Protein AF-A0A0V7ZP20-F1 (afdb_monomer)

Solvent-accessible surface area (backbone atoms only — not comparable to full-atom values): 5216 Å² total; per-residue (Å²): 133,90,61,70,44,78,46,79,35,80,49,76,57,73,99,62,81,49,85,41,78,48,78,47,82,36,44,59,69,56,49,53,51,51,49,50,54,14,53,71,40,75,40,52,61,54,58,42,51,51,50,55,53,38,55,75,70,66,53,75,74,54,85,77,47,47,61,56,49,52,37,45,49,51,48,50,53,54,53,48,52,54,52,54,66,74,76,108

Radius of gyration: 15.58 Å; Cα contacts (8 Å, |Δi|>4): 71; chains: 1; bounding box: 44×21×53 Å

InterPro domains:
  IPR010985 Ribbon-helix-helix [SSF47598] (17-81)
  IPR053842 Mobilization protein NikA-like [PF21983] (18-56)

Foldseek 3Di:
DFDWDWDWAWDADDPPGDTDIDIDIDTPVVVVVLCVLCVQLVHDSNLSVVLVVCVVVVNDDDPVCVSSVVSNVVSVVVVVVVVVVVVD

Sequence (88 aa):
MFTQELIFISYELGINMKESRLSIRVSSEELEFIKKSAADAGMTLADYCLSAIRDKQGFKPEAYDNISLHQRIKVLEEKFEILSKQLG

Mean predicted aligned error: 12.39 Å

Structure (mmCIF, N/CA/C/O backbone):
data_AF-A0A0V7ZP20-F1
#
_entry.id   AF-A0A0V7ZP20-F1
#
loop_
_atom_site.group_PDB
_atom_site.id
_atom_site.type_symbol
_atom_site.label_atom_id
_atom_site.label_alt_id
_atom_site.label_comp_id
_atom_site.label_asym_id
_atom_site.label_entity_id
_atom_site.label_seq_id
_atom_site.pdbx_PDB_ins_code
_atom_site.Cartn_x
_atom_site.Cartn_y
_atom_site.Cartn_z
_atom_site.occupancy
_atom_site.B_iso_or_equiv
_atom_site.auth_seq_id
_atom_site.auth_comp_id
_atom_site.auth_asym_id
_atom_site.auth_atom_id
_atom_site.pdbx_PDB_model_num
ATOM 1 N N . MET A 1 1 ? -27.429 -0.283 -3.191 1.00 46.66 1 MET A N 1
ATOM 2 C CA . MET A 1 1 ? -26.867 0.106 -4.503 1.00 46.66 1 MET A CA 1
ATOM 3 C C . MET A 1 1 ? -25.363 -0.082 -4.369 1.00 46.66 1 MET A C 1
ATOM 5 O O . MET A 1 1 ? -24.787 0.595 -3.535 1.00 46.66 1 MET A O 1
ATOM 9 N N . PHE A 1 2 ? -24.753 -1.074 -5.027 1.00 44.88 2 PHE A N 1
ATOM 10 C CA . PHE A 1 2 ? -23.305 -1.305 -4.909 1.00 44.88 2 PHE A CA 1
ATOM 11 C C . PHE A 1 2 ? -22.584 -0.364 -5.875 1.00 44.88 2 PHE A C 1
ATOM 13 O O . PHE A 1 2 ? -22.591 -0.596 -7.083 1.00 44.88 2 PHE A O 1
ATOM 20 N N . THR A 1 3 ? -22.031 0.731 -5.361 1.00 54.66 3 THR A N 1
ATOM 21 C CA . THR A 1 3 ? -21.185 1.643 -6.132 1.00 54.66 3 THR A CA 1
ATOM 22 C C . THR A 1 3 ? -19.799 1.027 -6.261 1.00 54.66 3 THR A C 1
ATOM 24 O O . THR A 1 3 ? -19.130 0.743 -5.270 1.00 54.66 3 THR A O 1
ATOM 27 N N . GLN A 1 4 ? -19.404 0.746 -7.499 1.00 50.34 4 GLN A N 1
ATOM 28 C CA . GLN A 1 4 ? -18.070 0.263 -7.830 1.00 50.34 4 GLN A CA 1
ATOM 29 C C . GLN A 1 4 ? -17.274 1.422 -8.420 1.00 50.34 4 GLN A C 1
ATOM 31 O O . GLN A 1 4 ? -17.741 2.087 -9.344 1.00 50.34 4 GLN A O 1
ATOM 36 N N . GLU A 1 5 ? -16.076 1.642 -7.898 1.00 62.59 5 GLU A N 1
ATOM 37 C CA . GLU A 1 5 ? -15.148 2.665 -8.359 1.00 62.59 5 GLU A CA 1
ATOM 38 C C . GLU A 1 5 ? -14.006 2.025 -9.154 1.00 62.59 5 GLU A C 1
ATOM 40 O O . GLU A 1 5 ? -13.615 0.877 -8.917 1.00 62.59 5 GLU A O 1
ATOM 45 N N . LEU A 1 6 ? -13.507 2.761 -10.150 1.00 61.09 6 LEU A N 1
ATOM 46 C CA . LEU A 1 6 ? -12.427 2.326 -11.032 1.00 61.09 6 LEU A CA 1
ATOM 47 C C . LEU A 1 6 ? -11.143 3.070 -10.675 1.00 61.09 6 LEU A C 1
ATOM 49 O O . LEU A 1 6 ? -11.085 4.295 -10.762 1.00 61.09 6 LEU A O 1
ATOM 53 N N . ILE A 1 7 ? -10.101 2.320 -10.327 1.00 65.75 7 ILE A N 1
ATOM 54 C CA . ILE A 1 7 ? -8.744 2.851 -10.182 1.00 65.75 7 ILE A CA 1
ATOM 55 C C . ILE A 1 7 ? -8.011 2.628 -11.501 1.00 65.75 7 ILE A C 1
ATOM 57 O O . ILE A 1 7 ? -7.928 1.490 -11.965 1.00 65.75 7 ILE A O 1
ATOM 61 N N . PHE A 1 8 ? -7.469 3.699 -12.083 1.00 63.03 8 PHE A N 1
ATOM 62 C CA . PHE A 1 8 ? -6.595 3.631 -13.252 1.00 63.03 8 PHE A CA 1
ATOM 63 C C . PHE A 1 8 ? -5.141 3.760 -12.819 1.00 63.03 8 PHE A C 1
ATOM 65 O O . PHE A 1 8 ? -4.768 4.730 -12.162 1.00 63.03 8 PHE A O 1
ATOM 72 N N 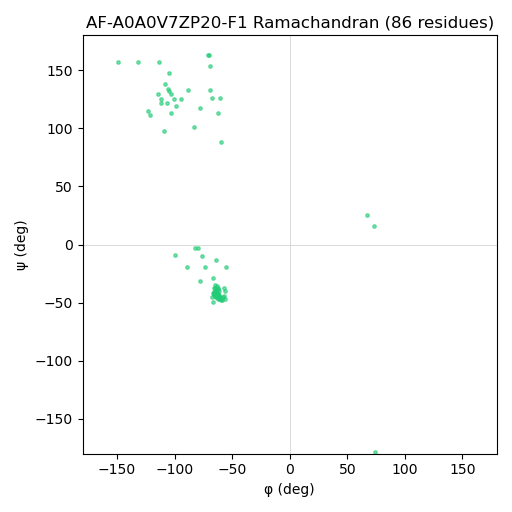. ILE A 1 9 ? -4.324 2.789 -13.210 1.00 64.44 9 ILE A N 1
AT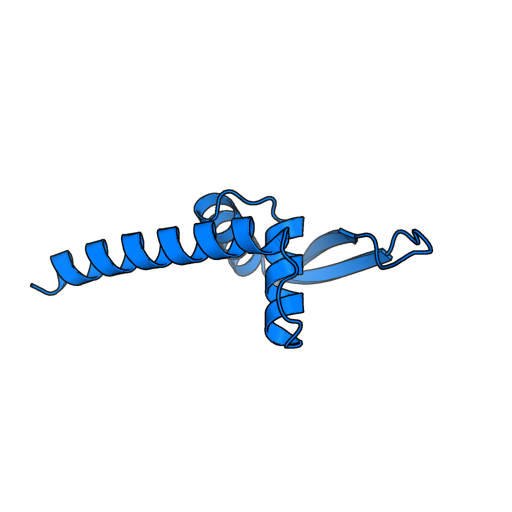OM 73 C CA . ILE A 1 9 ? -2.891 2.770 -12.924 1.00 64.44 9 ILE A CA 1
ATOM 74 C C . ILE A 1 9 ? -2.153 2.723 -14.259 1.00 64.44 9 ILE A C 1
ATOM 76 O O . ILE A 1 9 ? -2.242 1.717 -14.966 1.00 64.44 9 ILE A O 1
ATOM 80 N N . SER A 1 10 ? -1.453 3.805 -14.603 1.00 60.88 10 SER A N 1
ATOM 81 C CA . SER A 1 10 ? -0.478 3.827 -15.701 1.00 60.88 10 SER A CA 1
ATOM 82 C C . SER A 1 10 ? 0.888 3.405 -15.160 1.00 60.88 10 SER A C 1
ATOM 84 O O . SER A 1 10 ? 1.306 3.895 -14.113 1.00 60.88 10 SER A O 1
ATOM 86 N N . TYR A 1 11 ? 1.578 2.501 -15.853 1.00 59.75 11 TYR A N 1
ATOM 87 C CA . TYR A 1 11 ? 2.926 2.062 -15.486 1.00 59.75 11 TYR A CA 1
ATOM 88 C C . TYR A 1 11 ? 3.753 1.662 -16.714 1.00 59.75 11 TYR A C 1
ATOM 90 O O . TYR A 1 11 ? 3.205 1.316 -17.766 1.00 59.75 11 TYR A O 1
ATOM 98 N N . GLU A 1 12 ? 5.077 1.707 -16.564 1.00 54.81 12 GLU A N 1
ATOM 99 C CA . GLU A 1 12 ? 6.050 1.348 -17.598 1.00 54.81 12 GLU A CA 1
ATOM 100 C C . GLU A 1 12 ? 6.695 -0.010 -17.275 1.00 54.81 12 GLU A C 1
ATOM 102 O O . GLU A 1 12 ? 7.085 -0.274 -16.136 1.00 54.81 12 GLU A O 1
ATOM 107 N N . LEU A 1 13 ? 6.795 -0.892 -18.275 1.00 50.91 13 LEU A N 1
ATOM 108 C CA . LEU A 1 13 ? 7.437 -2.207 -18.169 1.00 50.91 13 LEU A CA 1
ATOM 109 C C . LEU A 1 13 ? 8.560 -2.345 -19.210 1.00 50.91 13 LEU A C 1
ATOM 111 O O . LEU A 1 13 ? 8.284 -2.449 -20.404 1.00 50.91 13 LEU A O 1
ATOM 115 N N . GLY A 1 14 ? 9.812 -2.456 -18.754 1.00 47.09 14 GLY A N 1
ATOM 116 C CA . GLY A 1 14 ? 10.957 -2.900 -19.566 1.00 47.09 14 GLY A CA 1
ATOM 117 C C . GLY A 1 14 ? 11.519 -1.898 -20.593 1.00 47.09 14 GLY A C 1
ATOM 118 O O . GLY A 1 14 ? 11.067 -0.766 -20.714 1.00 47.09 14 GLY A O 1
ATOM 119 N N . ILE A 1 15 ? 12.539 -2.346 -21.347 1.00 47.25 15 ILE A N 1
ATOM 120 C CA . ILE A 1 15 ? 13.394 -1.545 -22.266 1.00 47.25 15 ILE A CA 1
ATOM 121 C C . ILE A 1 15 ? 12.616 -0.945 -23.463 1.00 47.25 15 ILE A C 1
ATOM 123 O O . ILE A 1 15 ? 13.094 -0.031 -24.127 1.00 47.25 15 ILE A O 1
ATOM 127 N N . ASN A 1 16 ? 11.389 -1.406 -23.716 1.00 45.66 16 ASN A N 1
ATOM 128 C CA . ASN A 1 16 ? 10.454 -0.774 -24.647 1.00 45.66 16 ASN A CA 1
ATOM 129 C C . ASN A 1 16 ? 9.324 -0.133 -23.835 1.00 45.66 16 ASN A C 1
ATOM 131 O O . ASN A 1 16 ? 8.385 -0.828 -23.454 1.00 45.66 16 ASN A O 1
ATOM 135 N N . MET A 1 17 ? 9.420 1.176 -23.584 1.00 48.28 17 MET A N 1
ATOM 136 C CA . MET A 1 17 ? 8.435 1.968 -22.836 1.00 48.28 17 MET A CA 1
ATOM 137 C C . MET A 1 17 ? 7.060 1.915 -23.525 1.00 48.28 17 MET A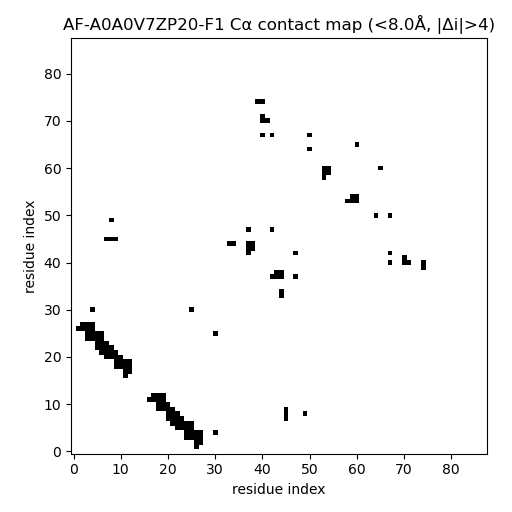 C 1
ATOM 139 O O . MET A 1 17 ? 6.737 2.733 -24.385 1.00 48.28 17 MET A O 1
ATOM 143 N N . LYS A 1 18 ? 6.244 0.915 -23.183 1.00 52.47 18 LYS A N 1
ATOM 144 C CA . LYS A 1 18 ? 4.820 0.867 -23.519 1.00 52.47 18 LYS A CA 1
ATOM 145 C C . LYS A 1 18 ? 4.027 1.227 -22.275 1.00 52.47 18 LYS A C 1
ATOM 147 O O . LYS A 1 18 ? 4.008 0.460 -21.314 1.00 52.47 18 LYS A O 1
ATOM 152 N N . GLU A 1 19 ? 3.356 2.374 -22.324 1.00 57.97 19 GLU A N 1
ATOM 153 C CA . GLU A 1 19 ? 2.429 2.786 -21.275 1.00 57.97 19 GLU A CA 1
ATOM 154 C C . GLU A 1 19 ? 1.286 1.765 -21.202 1.00 57.97 19 GLU A C 1
ATOM 156 O O . GLU A 1 19 ? 0.511 1.591 -22.146 1.00 57.97 19 GLU A O 1
ATOM 161 N N . SER A 1 20 ? 1.222 1.038 -20.090 1.00 64.06 20 SER A N 1
ATOM 162 C CA . SER A 1 20 ? 0.193 0.032 -19.843 1.00 64.06 20 SER A CA 1
ATOM 163 C C . SER A 1 20 ? -0.765 0.546 -18.781 1.00 64.06 20 SER A C 1
ATOM 165 O O . SER A 1 20 ? -0.343 1.137 -17.789 1.00 64.06 20 SER A O 1
ATOM 167 N N . ARG A 1 21 ? -2.068 0.325 -18.989 1.00 68.62 21 ARG A N 1
ATOM 168 C CA . ARG A 1 21 ? -3.124 0.751 -18.065 1.00 68.62 21 ARG A CA 1
ATOM 169 C C . ARG A 1 21 ? -3.789 -0.451 -17.418 1.00 68.62 21 ARG A C 1
ATOM 171 O O . ARG A 1 21 ? -4.308 -1.318 -18.119 1.00 68.62 21 ARG A O 1
ATOM 178 N N . LEU A 1 22 ? -3.819 -0.474 -16.090 1.00 74.56 22 LEU A N 1
ATOM 179 C CA . LEU A 1 22 ? -4.600 -1.430 -15.310 1.00 74.56 22 LEU A CA 1
ATOM 180 C C . LEU A 1 22 ? -5.834 -0.729 -14.740 1.00 74.56 22 LEU A C 1
ATOM 182 O O . LEU A 1 22 ? -5.721 0.361 -14.179 1.00 74.56 22 LEU A O 1
ATOM 186 N N . SER A 1 23 ? -7.000 -1.360 -14.889 1.00 77.56 23 SER A N 1
ATOM 187 C CA . SER A 1 23 ? -8.243 -0.911 -14.259 1.00 77.56 23 SER A CA 1
ATOM 188 C C . SER A 1 23 ? -8.665 -1.913 -13.192 1.00 77.56 23 SER A C 1
ATOM 190 O O . SER A 1 23 ? -8.834 -3.098 -13.478 1.00 77.56 23 SER A O 1
ATOM 192 N N . ILE A 1 24 ? -8.801 -1.441 -11.955 1.00 80.44 24 ILE A N 1
ATOM 193 C CA . ILE A 1 24 ? -9.217 -2.263 -10.816 1.00 80.44 24 ILE A CA 1
ATOM 194 C C . ILE A 1 24 ? -10.565 -1.751 -10.342 1.00 80.44 24 ILE A C 1
ATOM 196 O O . ILE A 1 24 ? -10.749 -0.552 -10.137 1.00 80.44 24 ILE A O 1
ATOM 200 N N . ARG A 1 25 ? -11.505 -2.678 -10.192 1.00 84.06 25 ARG A N 1
ATOM 201 C CA . ARG A 1 25 ? -12.850 -2.406 -9.712 1.00 84.06 25 ARG A CA 1
ATOM 202 C C . ARG A 1 25 ? -12.915 -2.744 -8.231 1.00 84.06 25 ARG A C 1
ATOM 204 O O . ARG A 1 25 ? -12.708 -3.898 -7.868 1.00 84.06 25 ARG A O 1
ATOM 211 N N . VAL A 1 26 ? -13.211 -1.746 -7.416 1.00 83.31 26 VAL A N 1
ATOM 212 C CA . VAL A 1 26 ? -13.305 -1.863 -5.956 1.00 83.31 26 VAL A CA 1
ATOM 213 C C . VAL A 1 26 ? -14.594 -1.214 -5.472 1.00 83.31 26 VAL A C 1
ATOM 215 O O . VAL A 1 26 ? -15.171 -0.377 -6.168 1.00 83.31 26 VAL A O 1
ATOM 218 N N . SER A 1 27 ? -15.082 -1.607 -4.303 1.00 86.81 27 SER A N 1
ATOM 219 C CA . SER A 1 27 ? -16.123 -0.846 -3.611 1.00 86.81 27 SER A CA 1
ATOM 220 C C . SER A 1 27 ? -15.573 0.484 -3.086 1.00 86.81 27 SER A C 1
ATOM 222 O O . SER A 1 27 ? -14.360 0.666 -2.957 1.00 86.81 27 SER A O 1
ATOM 224 N N . SER A 1 28 ? -16.466 1.418 -2.759 1.00 82.81 28 SER A N 1
ATOM 225 C CA . SER A 1 28 ? -16.065 2.710 -2.192 1.00 82.81 28 SER A CA 1
ATOM 226 C C . SER A 1 28 ? -15.351 2.580 -0.844 1.00 82.81 28 SER A C 1
ATOM 228 O O . SER A 1 28 ? -14.352 3.256 -0.615 1.00 82.81 28 SER A O 1
ATOM 230 N N . GLU A 1 29 ? -15.791 1.653 0.009 1.00 87.38 29 GLU A N 1
ATOM 231 C CA . GLU A 1 29 ? -15.142 1.374 1.298 1.00 87.38 29 GLU A CA 1
ATOM 232 C C . GLU A 1 29 ? -13.711 0.843 1.106 1.00 87.38 29 GLU A C 1
ATOM 234 O O . GLU A 1 29 ? -12.771 1.289 1.768 1.00 87.38 29 GLU A O 1
ATOM 239 N N . GLU A 1 30 ? -13.515 -0.066 0.145 1.00 85.31 30 GLU A N 1
ATOM 240 C CA . GLU A 1 30 ? -12.186 -0.572 -0.208 1.00 85.31 30 GLU A CA 1
ATOM 241 C C . GLU A 1 30 ? -11.301 0.533 -0.794 1.00 85.31 30 GLU A C 1
ATOM 243 O O . GLU A 1 30 ? -10.120 0.614 -0.457 1.00 85.31 30 GLU A O 1
ATOM 248 N N . LEU A 1 31 ? -11.849 1.417 -1.635 1.00 86.44 31 LEU A N 1
ATOM 249 C CA . LEU A 1 31 ? -11.089 2.532 -2.196 1.00 86.44 31 LEU A CA 1
ATOM 250 C C . LEU A 1 31 ? -10.583 3.480 -1.104 1.00 86.44 31 LEU A C 1
ATOM 252 O O . LEU A 1 31 ? -9.421 3.892 -1.142 1.00 86.44 31 LEU A O 1
ATOM 256 N N . GLU A 1 32 ? -11.431 3.835 -0.138 1.00 87.50 32 GLU A N 1
ATOM 257 C CA . GLU A 1 32 ? -11.036 4.674 0.998 1.00 87.50 32 GLU A CA 1
ATOM 258 C C . GLU A 1 32 ? -9.951 4.003 1.842 1.00 87.50 32 GLU A C 1
ATOM 260 O O . GLU A 1 32 ? -8.954 4.642 2.196 1.00 87.50 32 GLU A O 1
ATOM 265 N N . PHE A 1 33 ? -10.089 2.701 2.096 1.00 88.06 33 PHE A N 1
ATOM 266 C CA . PHE A 1 33 ? -9.084 1.926 2.816 1.00 88.06 33 PHE A CA 1
ATOM 267 C C . PHE A 1 33 ? -7.726 1.916 2.096 1.00 88.06 33 PHE A C 1
ATOM 269 O O . PHE A 1 33 ? -6.685 2.140 2.723 1.00 88.06 33 PHE A O 1
ATOM 276 N N . ILE A 1 34 ? -7.718 1.698 0.778 1.00 85.38 34 ILE A N 1
ATOM 277 C CA . ILE A 1 34 ? -6.486 1.678 -0.023 1.00 85.38 34 ILE A CA 1
ATOM 278 C C . ILE A 1 34 ? -5.845 3.071 -0.041 1.00 85.38 34 ILE A C 1
ATOM 280 O O . ILE A 1 34 ? -4.639 3.184 0.173 1.00 85.38 34 ILE A O 1
A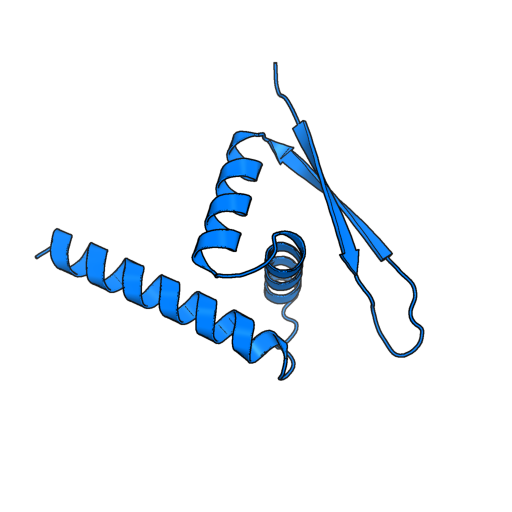TOM 284 N N . LYS A 1 35 ? -6.631 4.141 -0.225 1.00 86.81 35 LYS A N 1
ATOM 285 C CA . LYS A 1 35 ? -6.130 5.528 -0.182 1.00 86.81 35 LYS A CA 1
ATOM 286 C C . LYS A 1 35 ? -5.472 5.852 1.155 1.00 86.81 35 LYS A C 1
ATOM 288 O O . LYS A 1 35 ? -4.380 6.415 1.172 1.00 86.81 35 LYS A O 1
ATOM 293 N N . LYS A 1 36 ? -6.105 5.465 2.264 1.00 89.25 36 LYS A N 1
ATOM 294 C CA . LYS A 1 36 ? -5.541 5.648 3.605 1.00 89.25 36 LYS A CA 1
ATOM 295 C C . LYS A 1 36 ? -4.242 4.865 3.774 1.00 89.25 36 LYS A C 1
ATOM 297 O O . LYS A 1 36 ? -3.263 5.413 4.258 1.00 89.25 36 LYS A O 1
ATOM 302 N N . SER A 1 37 ? -4.209 3.615 3.320 1.00 85.62 37 SER A N 1
ATOM 303 C CA . SER A 1 37 ? -3.018 2.765 3.418 1.00 85.62 37 SER A CA 1
ATOM 304 C C . SER A 1 37 ? -1.844 3.293 2.587 1.00 85.62 37 SER A C 1
ATOM 306 O O . SER A 1 37 ? -0.703 3.236 3.041 1.00 85.62 37 SER A O 1
ATOM 308 N N . ALA A 1 38 ? -2.115 3.845 1.401 1.00 83.94 38 ALA A N 1
ATOM 309 C CA . ALA A 1 38 ? -1.109 4.507 0.575 1.00 83.94 38 ALA A CA 1
ATOM 310 C C . ALA A 1 38 ? -0.566 5.777 1.253 1.00 83.94 38 ALA A C 1
ATOM 312 O O . ALA A 1 38 ? 0.646 5.974 1.294 1.00 83.94 38 ALA A O 1
ATOM 313 N N . ALA A 1 39 ? -1.448 6.592 1.845 1.00 84.50 39 ALA A N 1
ATOM 314 C CA . ALA A 1 39 ? -1.064 7.795 2.581 1.00 84.50 39 ALA A CA 1
ATOM 315 C C . ALA A 1 39 ? -0.232 7.477 3.835 1.00 84.50 39 ALA A C 1
ATOM 317 O O . ALA A 1 39 ? 0.811 8.096 4.031 1.00 84.50 39 ALA A O 1
ATOM 318 N N . ASP A 1 40 ? -0.642 6.482 4.631 1.00 81.69 40 ASP A N 1
ATOM 319 C CA . ASP A 1 40 ? 0.117 5.987 5.789 1.00 81.69 40 ASP A CA 1
ATOM 320 C C . ASP A 1 40 ? 1.530 5.554 5.364 1.00 81.69 40 ASP A C 1
ATOM 322 O O . ASP A 1 40 ? 2.505 5.820 6.058 1.00 81.69 40 ASP A O 1
ATOM 326 N N . ALA A 1 41 ? 1.646 4.911 4.197 1.00 75.25 41 ALA A N 1
ATOM 327 C CA . ALA A 1 41 ? 2.910 4.448 3.637 1.00 75.25 41 ALA A CA 1
ATOM 328 C C . ALA A 1 41 ? 3.736 5.552 2.948 1.00 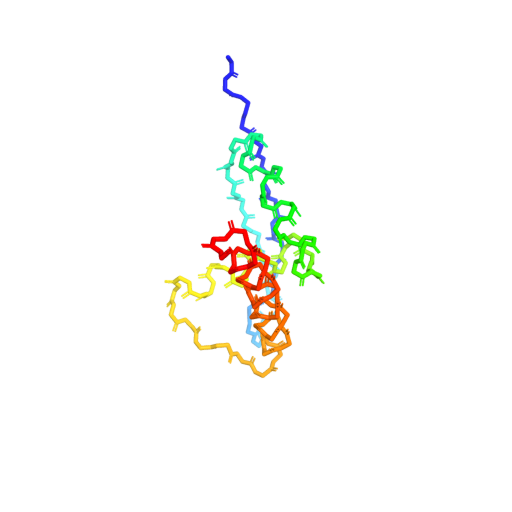75.25 41 ALA A C 1
ATOM 330 O O . ALA A 1 41 ? 4.836 5.269 2.482 1.00 75.25 41 ALA A O 1
ATOM 331 N N . GLY A 1 42 ? 3.232 6.790 2.861 1.00 81.00 42 GLY A N 1
ATOM 332 C CA . GLY A 1 42 ? 3.905 7.895 2.171 1.00 81.00 42 GLY A CA 1
ATOM 333 C C . GLY A 1 42 ? 4.008 7.713 0.653 1.00 81.00 42 GLY A C 1
ATOM 334 O O . GLY A 1 42 ? 4.913 8.266 0.032 1.00 81.00 42 GLY A O 1
ATOM 335 N N . MET A 1 43 ? 3.105 6.929 0.055 1.00 79.06 43 MET A N 1
ATOM 336 C CA . MET A 1 43 ? 3.126 6.558 -1.361 1.00 79.06 43 MET A CA 1
ATOM 337 C C . MET A 1 43 ? 1.957 7.152 -2.127 1.00 79.06 43 MET A C 1
ATOM 339 O O . MET A 1 43 ? 0.882 7.413 -1.583 1.00 79.06 43 MET A O 1
ATOM 343 N N . THR A 1 44 ? 2.136 7.286 -3.440 1.00 83.50 44 THR A N 1
ATOM 344 C CA . THR A 1 44 ? 0.995 7.519 -4.319 1.00 83.50 44 THR A CA 1
ATOM 345 C C . THR A 1 44 ? 0.118 6.266 -4.380 1.00 83.50 44 THR A C 1
ATOM 347 O O . THR A 1 44 ? 0.585 5.138 -4.208 1.00 83.50 44 THR A O 1
ATOM 350 N N . LEU A 1 45 ? -1.175 6.454 -4.654 1.00 83.00 45 LEU A N 1
ATOM 351 C CA . LEU A 1 45 ? -2.118 5.344 -4.817 1.00 83.00 45 LEU A CA 1
ATOM 352 C C . LEU A 1 45 ? -1.669 4.361 -5.913 1.00 83.00 45 LEU A C 1
ATOM 354 O O . LEU A 1 45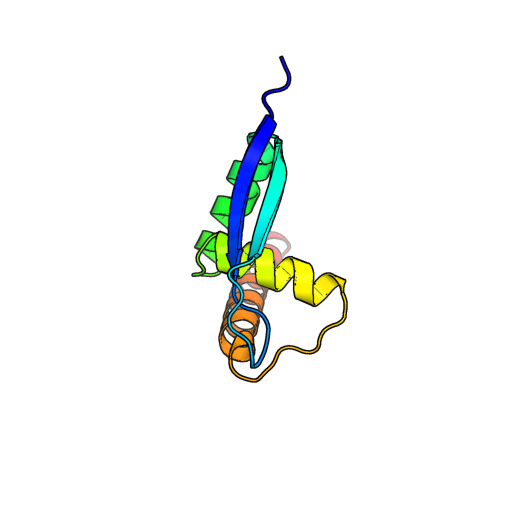 ? -1.851 3.154 -5.773 1.00 83.00 45 LEU A O 1
ATOM 358 N N . ALA A 1 46 ? -1.083 4.879 -6.996 1.00 79.69 46 ALA A N 1
ATOM 359 C CA . ALA A 1 46 ? -0.584 4.073 -8.103 1.00 79.69 46 ALA A CA 1
ATOM 360 C C . ALA A 1 46 ? 0.601 3.200 -7.667 1.00 79.69 46 ALA A C 1
ATOM 362 O O . ALA A 1 46 ? 0.554 1.986 -7.862 1.00 79.69 46 ALA A O 1
ATOM 363 N N . ASP A 1 47 ? 1.603 3.788 -7.010 1.00 77.25 47 ASP A N 1
ATOM 364 C CA . ASP A 1 47 ? 2.798 3.065 -6.553 1.00 77.25 47 ASP A CA 1
ATOM 365 C C . ASP A 1 47 ? 2.452 2.014 -5.501 1.00 77.25 47 ASP A C 1
ATOM 367 O O . ASP A 1 47 ? 2.928 0.881 -5.566 1.00 77.25 47 ASP A O 1
ATOM 371 N N . TYR A 1 48 ? 1.560 2.358 -4.568 1.00 83.50 48 TYR A N 1
ATOM 372 C CA . TYR A 1 48 ? 1.083 1.433 -3.546 1.00 83.50 48 TYR A CA 1
ATOM 373 C C . TYR A 1 48 ? 0.401 0.207 -4.169 1.00 83.50 48 TYR A C 1
ATOM 375 O O . TYR A 1 48 ? 0.718 -0.934 -3.826 1.00 83.50 48 TYR A O 1
ATOM 383 N N . CYS A 1 49 ? -0.499 0.426 -5.131 1.00 83.12 49 CYS A N 1
ATOM 384 C CA . CYS A 1 49 ? -1.185 -0.658 -5.829 1.00 83.12 49 CYS A CA 1
ATOM 385 C C . CYS A 1 49 ? -0.228 -1.504 -6.681 1.00 83.12 49 CYS A C 1
ATOM 387 O O . CYS A 1 49 ? -0.325 -2.731 -6.666 1.00 83.12 49 CYS A O 1
ATOM 389 N N . LEU A 1 50 ? 0.711 -0.884 -7.402 1.00 79.88 50 LEU A N 1
ATOM 390 C CA . LEU A 1 50 ? 1.709 -1.609 -8.197 1.00 79.88 50 LEU A CA 1
ATOM 391 C C . LEU A 1 50 ? 2.619 -2.460 -7.312 1.00 79.88 50 LEU A C 1
ATOM 393 O O . LEU A 1 50 ? 2.843 -3.628 -7.623 1.00 79.88 50 LEU A O 1
ATOM 397 N N . SER A 1 51 ? 3.090 -1.901 -6.196 1.00 76.81 51 SER A N 1
ATOM 398 C CA . SER A 1 51 ? 3.899 -2.612 -5.205 1.00 76.81 51 SER A CA 1
ATOM 399 C C . SER A 1 51 ? 3.144 -3.825 -4.651 1.00 76.81 51 SER A C 1
ATOM 401 O O . SER A 1 51 ? 3.661 -4.938 -4.687 1.00 76.81 51 SER A O 1
ATOM 403 N N . ALA A 1 52 ? 1.876 -3.662 -4.261 1.00 79.00 52 ALA A N 1
ATOM 404 C CA . ALA A 1 52 ? 1.054 -4.766 -3.763 1.00 79.00 52 ALA A CA 1
ATOM 405 C C . ALA A 1 52 ? 0.827 -5.882 -4.805 1.00 79.00 52 ALA A C 1
ATOM 407 O O . ALA A 1 52 ? 0.825 -7.067 -4.458 1.00 79.00 52 ALA A O 1
ATOM 408 N N . ILE A 1 53 ? 0.651 -5.528 -6.084 1.00 79.25 53 ILE A N 1
ATOM 409 C CA . ILE A 1 53 ? 0.510 -6.501 -7.180 1.00 79.25 53 ILE A CA 1
ATOM 410 C C . ILE A 1 53 ? 1.825 -7.259 -7.401 1.00 79.25 53 ILE A C 1
ATOM 412 O O . ILE A 1 53 ? 1.807 -8.487 -7.512 1.00 79.25 53 ILE A O 1
ATOM 416 N N . ARG A 1 54 ? 2.959 -6.548 -7.428 1.00 74.38 54 ARG A N 1
ATOM 417 C CA . ARG A 1 54 ? 4.298 -7.139 -7.588 1.00 74.38 54 ARG A CA 1
ATOM 418 C C . ARG A 1 54 ? 4.632 -8.099 -6.447 1.00 74.38 54 ARG A C 1
ATOM 420 O O . ARG A 1 54 ? 5.052 -9.224 -6.720 1.00 74.38 54 ARG A O 1
ATOM 427 N N . ASP A 1 55 ? 4.346 -7.702 -5.204 1.00 71.62 55 ASP A N 1
ATOM 428 C CA . ASP A 1 55 ? 4.525 -8.533 -4.007 1.00 71.62 55 ASP A CA 1
ATOM 429 C C . ASP A 1 55 ? 3.759 -9.859 -4.131 1.00 71.62 55 ASP A C 1
ATOM 431 O O . ASP A 1 55 ? 4.303 -10.937 -3.886 1.00 71.62 55 ASP A O 1
ATOM 435 N N . LYS A 1 56 ? 2.487 -9.803 -4.553 1.00 74.31 56 LYS A N 1
ATOM 436 C CA . LYS A 1 56 ? 1.638 -10.995 -4.728 1.00 74.31 56 LYS A CA 1
ATOM 437 C C . LYS A 1 56 ? 2.103 -11.916 -5.851 1.00 74.31 56 LYS A C 1
ATOM 439 O O . LYS A 1 56 ? 1.862 -13.118 -5.775 1.00 74.31 56 LYS A O 1
ATOM 444 N N . GLN A 1 57 ? 2.751 -11.372 -6.875 1.00 71.94 57 GLN A N 1
ATOM 445 C CA . GLN A 1 57 ? 3.316 -12.138 -7.985 1.00 71.94 57 GLN A CA 1
ATOM 446 C C . GLN A 1 57 ? 4.695 -12.740 -7.660 1.00 71.94 57 GLN A C 1
ATOM 448 O O . GLN A 1 57 ? 5.241 -13.478 -8.477 1.00 71.94 57 GLN A O 1
ATOM 453 N N . GLY A 1 58 ? 5.249 -12.468 -6.472 1.00 63.81 58 GLY A N 1
ATOM 454 C CA . GLY A 1 58 ? 6.544 -12.999 -6.045 1.00 63.81 58 GLY A CA 1
ATOM 455 C C . GLY A 1 58 ? 7.738 -12.348 -6.745 1.00 63.81 58 GLY A C 1
ATOM 456 O O . GLY A 1 58 ? 8.842 -12.897 -6.698 1.00 63.81 58 GLY A O 1
ATOM 457 N N . PHE A 1 59 ? 7.542 -11.192 -7.391 1.00 63.59 59 PHE A N 1
ATOM 458 C CA . PHE A 1 59 ? 8.658 -10.411 -7.913 1.00 63.59 59 PHE A CA 1
ATOM 459 C C . PHE A 1 59 ? 9.473 -9.873 -6.741 1.00 63.59 59 PHE A C 1
ATOM 461 O O . PHE A 1 59 ? 8.934 -9.249 -5.828 1.00 63.59 59 PHE A O 1
ATOM 468 N N . LYS A 1 60 ? 10.784 -10.136 -6.751 1.00 57.78 60 LYS A N 1
ATOM 469 C CA . LYS A 1 60 ? 11.674 -9.533 -5.763 1.00 57.78 60 LYS A CA 1
ATOM 470 C C . LYS A 1 60 ? 11.774 -8.033 -6.057 1.00 57.78 60 LYS A C 1
ATOM 472 O O . LYS A 1 60 ? 11.999 -7.681 -7.214 1.00 57.78 60 LYS A O 1
ATOM 477 N N . PRO A 1 61 ? 11.635 -7.174 -5.041 1.00 55.59 61 PRO A N 1
ATOM 478 C CA . PRO A 1 61 ? 11.739 -5.734 -5.216 1.00 55.59 61 PRO A CA 1
ATOM 479 C C . PRO A 1 61 ? 13.128 -5.392 -5.755 1.00 55.59 61 PRO A C 1
ATOM 481 O O . PRO A 1 61 ? 14.140 -5.788 -5.169 1.00 55.59 61 PRO A O 1
ATOM 4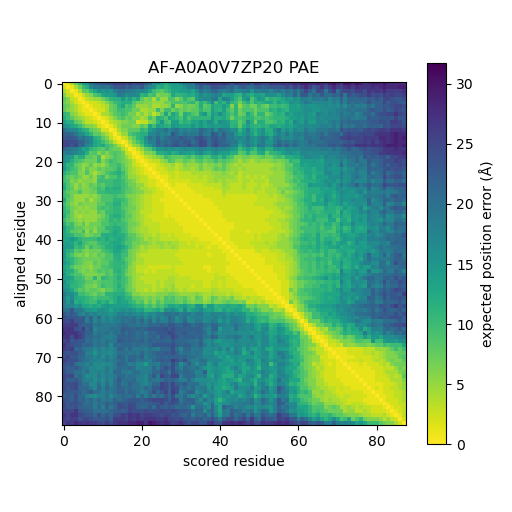84 N N . GLU A 1 62 ? 13.190 -4.672 -6.872 1.00 57.75 62 GLU A N 1
ATOM 485 C CA . GLU A 1 62 ? 14.442 -4.068 -7.327 1.00 57.75 62 GLU A CA 1
ATOM 486 C C . GLU A 1 62 ? 14.819 -2.907 -6.390 1.00 57.75 62 GLU A C 1
ATOM 488 O O . GLU A 1 62 ? 13.993 -2.415 -5.624 1.00 57.75 62 GLU A O 1
ATOM 493 N N . ALA A 1 63 ? 16.076 -2.454 -6.411 1.00 53.09 63 ALA A N 1
ATOM 494 C CA . ALA A 1 63 ? 16.621 -1.513 -5.421 1.00 53.09 63 ALA A CA 1
ATOM 495 C C . ALA A 1 63 ? 15.831 -0.190 -5.256 1.00 53.09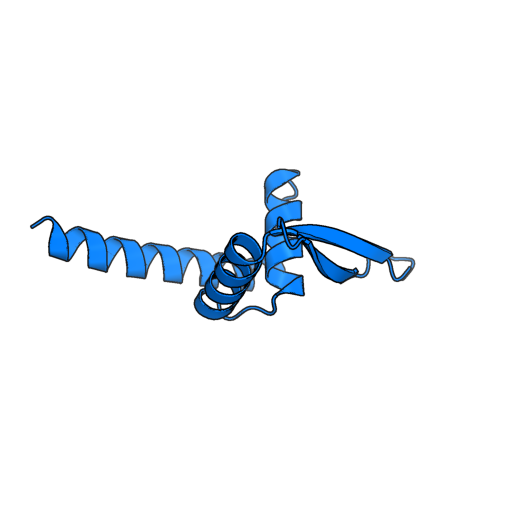 63 ALA A C 1
ATOM 497 O O . ALA A 1 63 ? 15.959 0.462 -4.222 1.00 53.09 63 ALA A O 1
ATOM 498 N N . TYR A 1 64 ? 14.998 0.189 -6.229 1.00 47.47 64 TYR A N 1
ATOM 499 C CA . TYR A 1 64 ? 14.098 1.346 -6.151 1.00 47.47 64 TYR A CA 1
ATOM 500 C C . TYR A 1 64 ? 12.829 1.077 -5.309 1.00 47.47 64 TYR A C 1
ATOM 502 O O . TYR A 1 64 ? 12.364 1.965 -4.598 1.00 47.47 64 TYR A O 1
ATOM 510 N N . ASP A 1 65 ? 12.330 -0.166 -5.286 1.00 51.66 65 ASP A N 1
ATOM 511 C CA . ASP A 1 65 ? 11.206 -0.612 -4.441 1.00 51.66 65 ASP A CA 1
ATOM 512 C C . ASP A 1 65 ? 11.631 -0.822 -2.969 1.00 51.66 65 ASP A C 1
ATOM 514 O O . ASP A 1 65 ? 10.794 -0.962 -2.074 1.00 51.66 65 ASP A O 1
ATOM 518 N N . ASN A 1 66 ? 12.937 -0.790 -2.675 1.00 51.94 66 ASN A N 1
ATOM 519 C CA . ASN A 1 66 ? 13.456 -0.908 -1.309 1.00 51.94 66 ASN A CA 1
ATOM 520 C C . ASN A 1 66 ? 13.036 0.274 -0.425 1.00 51.94 66 ASN A C 1
ATOM 522 O O . ASN A 1 66 ? 12.760 0.076 0.755 1.00 51.94 66 ASN A O 1
ATOM 526 N N . ILE A 1 67 ? 12.943 1.488 -0.982 1.00 53.84 67 ILE A N 1
ATOM 527 C CA . ILE A 1 67 ? 12.468 2.673 -0.247 1.00 53.84 67 ILE A CA 1
ATOM 528 C C . ILE A 1 67 ? 11.001 2.478 0.154 1.00 53.84 67 ILE A C 1
ATOM 530 O O . ILE A 1 67 ? 10.630 2.737 1.299 1.00 53.84 67 ILE A O 1
ATOM 534 N N . SER A 1 68 ? 10.196 1.937 -0.765 1.00 57.81 68 SER A N 1
ATOM 535 C CA . SER A 1 68 ? 8.784 1.639 -0.540 1.00 57.81 68 SER A CA 1
ATOM 536 C C . SER A 1 68 ? 8.595 0.574 0.550 1.00 57.81 68 SER A C 1
ATOM 538 O O . SER A 1 68 ? 7.822 0.750 1.496 1.00 57.81 68 SER A O 1
ATOM 540 N N . LEU A 1 69 ? 9.376 -0.505 0.508 1.00 61.78 69 LEU A N 1
ATOM 541 C CA . LEU A 1 69 ? 9.331 -1.531 1.549 1.00 61.78 69 LEU A CA 1
ATOM 542 C C . LEU A 1 69 ? 9.802 -1.037 2.915 1.00 61.78 69 LEU A C 1
ATOM 544 O O . LEU A 1 69 ? 9.162 -1.360 3.912 1.00 61.78 69 LEU A O 1
ATOM 548 N N . HIS A 1 70 ? 10.861 -0.226 2.979 1.00 62.19 70 HIS A N 1
ATOM 549 C CA . HIS A 1 70 ? 11.318 0.359 4.244 1.00 62.19 70 HIS A CA 1
ATOM 550 C C . HIS A 1 70 ? 10.240 1.247 4.876 1.00 62.19 70 HIS A C 1
ATOM 552 O O . HIS A 1 70 ? 10.023 1.181 6.083 1.00 62.19 70 HIS A O 1
ATOM 558 N N . GLN A 1 71 ? 9.515 2.029 4.072 1.00 62.94 71 GLN A N 1
ATOM 559 C CA . GLN A 1 71 ? 8.397 2.840 4.563 1.00 62.94 71 GLN A CA 1
ATOM 560 C C . GLN A 1 71 ? 7.241 1.971 5.074 1.00 62.94 71 GLN A C 1
ATOM 562 O O . GLN A 1 71 ? 6.710 2.229 6.153 1.00 62.94 71 GLN A O 1
ATOM 567 N N . ARG A 1 72 ? 6.886 0.898 4.357 1.00 65.56 72 ARG A N 1
ATOM 568 C CA . ARG A 1 72 ? 5.829 -0.037 4.785 1.00 65.56 72 ARG A CA 1
ATOM 569 C C . ARG A 1 72 ? 6.194 -0.791 6.065 1.00 65.56 72 ARG A C 1
ATOM 571 O O . ARG A 1 72 ? 5.327 -0.963 6.918 1.00 65.56 72 ARG A O 1
ATOM 578 N N . ILE A 1 73 ? 7.452 -1.209 6.213 1.00 77.06 73 ILE A N 1
ATOM 579 C CA . ILE A 1 73 ? 7.962 -1.838 7.441 1.00 77.06 73 ILE A CA 1
ATOM 580 C C . ILE A 1 73 ? 7.878 -0.853 8.605 1.00 77.06 73 ILE A C 1
ATOM 582 O O . ILE A 1 73 ? 7.311 -1.199 9.634 1.00 77.06 73 ILE A O 1
ATOM 586 N N . LYS A 1 74 ? 8.327 0.391 8.415 1.00 72.69 74 LYS A N 1
ATOM 587 C CA . LYS A 1 74 ? 8.268 1.423 9.457 1.00 72.69 74 LYS A CA 1
ATOM 588 C C . LYS A 1 74 ? 6.841 1.660 9.967 1.00 72.69 74 LYS A C 1
ATOM 590 O O . LYS A 1 74 ? 6.610 1.704 11.169 1.00 72.69 74 LYS A O 1
ATOM 595 N N . VAL A 1 75 ? 5.863 1.748 9.065 1.00 74.94 75 VAL A N 1
ATOM 596 C CA . VAL A 1 75 ? 4.444 1.896 9.440 1.00 74.94 75 VAL A CA 1
ATOM 597 C C . VAL A 1 75 ? 3.929 0.675 10.207 1.00 74.94 75 VAL A C 1
ATOM 599 O O . VAL A 1 75 ? 3.127 0.813 11.132 1.00 74.94 75 VAL A O 1
ATOM 602 N N . LEU A 1 76 ? 4.359 -0.531 9.829 1.00 78.12 76 LEU A N 1
ATOM 603 C CA . LEU A 1 76 ? 4.003 -1.761 10.540 1.00 78.12 76 LEU A CA 1
ATOM 604 C C . LEU A 1 76 ? 4.615 -1.803 11.945 1.00 78.12 76 LEU A C 1
ATOM 606 O O . LEU A 1 76 ? 3.916 -2.181 12.883 1.00 78.12 76 LEU A O 1
ATOM 610 N N . GLU A 1 77 ? 5.870 -1.380 12.102 1.00 80.56 77 GLU A N 1
ATOM 611 C CA . GLU A 1 77 ? 6.546 -1.264 13.400 1.00 80.56 77 GLU A CA 1
ATOM 612 C C . GLU A 1 77 ? 5.836 -0.252 14.311 1.00 80.56 77 GLU A C 1
ATOM 614 O O . GLU A 1 77 ? 5.516 -0.575 15.454 1.00 80.56 77 GLU A O 1
ATOM 619 N N . GLU A 1 78 ? 5.479 0.926 13.793 1.00 78.94 78 GLU A N 1
ATOM 620 C CA . GLU A 1 78 ? 4.730 1.944 14.545 1.00 78.94 78 GLU A CA 1
ATOM 621 C C . GLU A 1 78 ? 3.352 1.427 14.996 1.00 78.94 78 GLU A C 1
ATOM 623 O O . GLU A 1 78 ? 2.954 1.606 16.151 1.00 78.94 78 GLU A O 1
ATOM 628 N N . LYS A 1 79 ? 2.621 0.722 14.120 1.00 81.00 79 LYS A N 1
ATOM 629 C CA . LYS A 1 79 ? 1.330 0.105 14.476 1.00 81.00 79 LYS A CA 1
ATOM 630 C C . LYS A 1 79 ? 1.496 -1.003 15.518 1.00 81.00 79 LYS A C 1
ATOM 632 O O . LYS A 1 79 ? 0.656 -1.124 16.412 1.00 81.00 79 LYS A O 1
ATOM 637 N N . PHE A 1 80 ? 2.569 -1.786 15.432 1.00 85.75 80 PHE A N 1
ATOM 638 C CA . PHE A 1 80 ? 2.882 -2.834 16.400 1.00 85.75 80 PHE A CA 1
ATOM 639 C C . PHE A 1 80 ? 3.211 -2.266 17.787 1.00 85.75 80 PHE A C 1
ATOM 641 O O . PHE A 1 80 ? 2.725 -2.793 18.789 1.00 85.75 80 PHE A O 1
ATOM 648 N N . GLU A 1 81 ? 3.969 -1.171 17.871 1.00 81.94 81 GLU A N 1
ATOM 649 C CA . GLU A 1 81 ? 4.242 -0.498 19.146 1.00 81.94 81 GLU A CA 1
ATOM 650 C C . GLU A 1 81 ? 2.968 0.037 19.806 1.00 81.94 81 GLU A C 1
ATOM 652 O O . GLU A 1 81 ? 2.782 -0.123 21.015 1.00 81.94 81 GLU A O 1
ATOM 657 N N . ILE A 1 82 ? 2.073 0.653 19.026 1.00 82.94 82 ILE A N 1
ATOM 658 C CA . ILE A 1 82 ? 0.790 1.162 19.530 1.00 82.94 82 ILE A CA 1
ATOM 659 C C . ILE A 1 82 ? -0.052 0.015 20.097 1.00 82.94 82 ILE A C 1
ATOM 661 O O . ILE A 1 82 ? -0.557 0.123 21.213 1.00 82.94 82 ILE A O 1
ATOM 665 N N . LEU A 1 83 ? -0.166 -1.094 19.361 1.00 82.50 83 LEU A N 1
ATOM 666 C CA . LEU A 1 83 ? -0.898 -2.282 19.808 1.00 82.50 83 LEU A CA 1
ATOM 667 C C . LEU A 1 83 ? -0.274 -2.904 21.062 1.00 82.50 83 LEU A C 1
ATOM 669 O O . LEU A 1 83 ? -0.992 -3.271 21.989 1.00 82.50 83 LEU A O 1
ATOM 673 N N . SER A 1 84 ? 1.056 -2.971 21.128 1.00 76.25 84 SER A N 1
ATOM 674 C CA . SER A 1 84 ? 1.775 -3.508 22.289 1.00 76.25 84 SER A CA 1
ATOM 675 C C . SER A 1 84 ? 1.535 -2.676 23.551 1.00 76.25 84 SER A C 1
ATOM 677 O O . SER A 1 84 ? 1.401 -3.236 24.633 1.00 76.25 84 SER A O 1
ATOM 679 N N . LYS A 1 85 ? 1.412 -1.347 23.421 1.00 75.94 85 LYS A N 1
ATOM 680 C CA . LYS A 1 85 ? 1.075 -0.444 24.537 1.00 75.94 85 LYS A CA 1
ATOM 681 C C . LYS A 1 85 ? -0.390 -0.511 24.977 1.00 75.94 85 LYS A C 1
ATOM 683 O O . LYS A 1 85 ? -0.697 -0.041 26.061 1.00 75.94 85 LYS A O 1
ATOM 688 N N . GLN A 1 86 ? -1.290 -1.024 24.140 1.00 72.62 86 GLN A N 1
ATOM 689 C CA . GLN A 1 86 ? -2.713 -1.183 24.473 1.00 72.62 86 GLN A CA 1
ATOM 690 C C . GLN A 1 86 ? -3.032 -2.535 25.125 1.00 72.62 86 GLN A C 1
ATOM 692 O O . GLN A 1 86 ? -4.088 -2.681 25.736 1.00 72.62 86 GLN A O 1
ATOM 697 N N . LEU A 1 87 ? -2.152 -3.524 24.953 1.00 69.25 87 LEU A N 1
ATOM 698 C CA . LEU A 1 87 ? -2.304 -4.887 25.471 1.00 69.25 87 LEU A CA 1
ATOM 699 C C . LEU A 1 87 ? -1.515 -5.147 26.767 1.00 69.25 87 LEU A C 1
ATOM 701 O O . LEU A 1 87 ? -1.696 -6.210 27.363 1.00 69.25 87 LEU A O 1
ATOM 705 N N . GLY A 1 88 ? -0.649 -4.215 27.177 1.00 48.44 88 GLY A N 1
ATOM 706 C CA . GLY A 1 88 ? 0.029 -4.198 28.480 1.00 48.44 88 GLY A CA 1
ATOM 707 C C . GLY A 1 88 ? -0.620 -3.211 29.436 1.00 48.44 88 GLY A C 1
ATOM 708 O O . GLY A 1 88 ? -0.581 -3.489 30.653 1.00 48.44 88 GLY A O 1
#

pLDDT: mean 70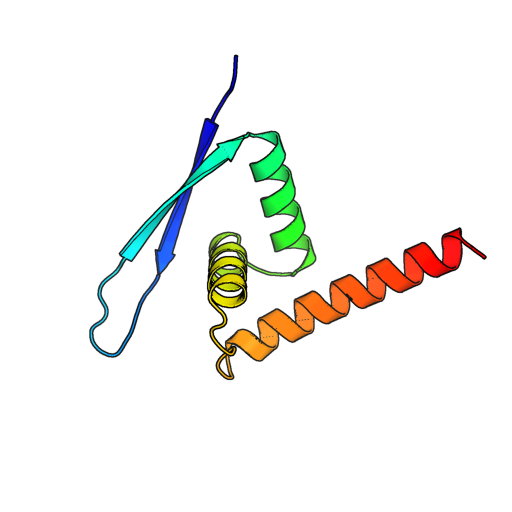.35, std 13.2, range [44.88, 89.25]

Organism: NCBI:txid371196

Nearest PDB structures (foldseek):
  9gif-assembly1_A  TM=4.299E-01  e=1.497E+00  Homo sapiens
  8j07-assembly1_o  TM=3.789E-01  e=3.228E+00  Homo sapiens
  8ied-assembly1_A  TM=2.068E-01  e=8.438E+00  Homo sapiens

Secondary structure (DSSP, 8-state):
---EEEEEEEEE-SSS--EEEEEEEEEHHHHHHHHHHHHHTT--HHHHHHHHHHHHTTPPPPTTHHHHHHHHHHHHHHHHHHHHHHH-